Protein AF-0000000070713736 (afdb_homodimer)

Secondary structure (DSSP, 8-state):
--HHHHHHHHHHIIIIIHHHHHHHHHHTTT-HHHHHHHHHHHHHHHHHHHHSTTHHHHHHHHHHHHHHHHHHH-/--HHHHHHHHHHIIIIIHHHHHHHHHHTTT-HHHHHHHHHHHHHHHHHHHHSTTHHHHHHHHHHHHHHHHHHH-

Foldseek 3Di:
DDPVQLVLLVCCCVVPVVVVLVVQCVVCVVPVVSVVVSVVVNVVSVVVCVVPRNVNVVVVVVVVVVVVVVVVVD/DDPVQLVLLVCCCVVPVVVVLVVQCVVCVVPVVSVVVSVVVNVVSVVVCVVPRNVNVVVVVVVVVVVVVVVVVD

Sequence (148 aa):
MNEEGGYLGAMTYQCLYNPVMEKIKQKHRDDPRASLALNKLHTALTTCEQASPSFLYDFTKVLLDDSELNLNLHMNEEGGYLGAMTYQCLYNPVMEKIKQKHRDDPRASLALNKLHTALTTCEQASPSFLYDFTKVLLDDSELNLNLH

pLDDT: mean 84.08, std 15.4, range [38.25, 95.75]

Nearest PDB structures (foldseek):
  8t0p-assembly1_B  TM=5.716E-01  e=4.049E+00  Saccharomyces cerevisiae S288C
  8t0p-assembly1_B  TM=5.706E-01  e=4.049E+00  Saccharomyces cerevisiae S288C

Solvent-accessible surface area (backbone atoms only — not comparable to full-atom values): 7607 Å² total; per-residue (Å²): 135,58,74,67,31,36,49,48,15,51,48,43,38,57,70,50,48,47,60,37,51,54,53,48,46,62,76,35,65,90,35,69,46,41,52,52,28,50,51,46,40,52,52,32,56,53,48,24,25,72,56,21,56,23,43,46,34,53,51,49,51,47,45,53,57,52,44,51,51,52,54,68,69,101,135,59,73,66,31,37,48,48,15,51,48,42,39,59,71,51,47,47,60,38,52,53,52,47,45,63,77,35,64,91,36,70,47,41,52,52,26,50,51,47,42,52,52,32,57,53,49,25,27,73,56,22,56,23,44,49,35,54,48,49,51,48,45,51,56,50,46,52,51,52,53,66,70,100

Structure (mmCIF, N/CA/C/O backbone):
data_AF-0000000070713736-model_v1
#
loop_
_entity.id
_entity.type
_entity.pdbx_description
1 polymer 'Protein CBG03052'
#
loop_
_atom_site.group_PDB
_atom_site.id
_atom_site.type_symbol
_atom_site.label_atom_id
_atom_site.label_alt_id
_atom_site.label_comp_id
_atom_site.label_asym_id
_atom_site.label_entity_id
_atom_site.label_seq_id
_atom_site.pdbx_PDB_ins_code
_atom_site.Cartn_x
_atom_site.Cartn_y
_atom_site.Cartn_z
_atom_site.occupancy
_atom_site.B_iso_or_equiv
_atom_site.auth_seq_id
_atom_site.auth_comp_id
_atom_site.auth_asym_id
_atom_site.auth_atom_id
_atom_site.pdbx_PDB_model_num
ATOM 1 N N . MET A 1 1 ? 1.884 -19.656 -14.188 1 38.38 1 MET A N 1
ATOM 2 C CA . MET A 1 1 ? 1.787 -18.359 -13.516 1 38.38 1 MET A CA 1
ATOM 3 C C . MET A 1 1 ? 0.569 -17.578 -14.008 1 38.38 1 MET A C 1
ATOM 5 O O . MET A 1 1 ? 0.518 -17.172 -15.172 1 38.38 1 MET A O 1
ATOM 9 N N . ASN A 1 2 ? -0.662 -18.047 -13.711 1 47.81 2 ASN A N 1
ATOM 10 C CA . ASN A 1 2 ? -1.975 -18.062 -14.344 1 47.81 2 ASN A CA 1
ATOM 11 C C . ASN A 1 2 ? -2.494 -16.641 -14.602 1 47.81 2 ASN A C 1
ATOM 13 O O . ASN A 1 2 ? -2.271 -15.742 -13.797 1 47.81 2 ASN A O 1
ATOM 17 N N . GLU A 1 3 ? -2.545 -16.312 -15.945 1 51.66 3 GLU A N 1
ATOM 18 C CA . GLU A 1 3 ? -3.164 -15.141 -16.578 1 51.66 3 GLU A CA 1
ATOM 19 C C . GLU A 1 3 ? -4.266 -14.555 -15.688 1 51.66 3 GLU A C 1
ATOM 21 O O . GLU A 1 3 ? -4.461 -13.344 -15.664 1 51.66 3 GLU A O 1
ATOM 26 N N . GLU A 1 4 ? -4.891 -15.484 -14.961 1 56.41 4 GLU A N 1
ATOM 27 C CA . GLU A 1 4 ? -6.023 -15.117 -14.117 1 56.41 4 GLU A CA 1
ATOM 28 C C . GLU A 1 4 ? -5.574 -14.312 -12.898 1 56.41 4 GLU A C 1
ATOM 30 O O . GLU A 1 4 ? -6.258 -13.375 -12.484 1 56.41 4 GLU A O 1
ATOM 35 N N . GLY A 1 5 ? -4.32 -14.57 -12.469 1 61.75 5 GLY A N 1
ATOM 36 C CA . GLY A 1 5 ? -3.775 -13.867 -11.32 1 61.75 5 GLY A CA 1
ATOM 37 C C . GLY A 1 5 ? -3.494 -12.398 -11.602 1 61.75 5 GLY A C 1
ATOM 38 O O . GLY A 1 5 ? -3.814 -11.531 -10.789 1 61.75 5 GLY A O 1
ATOM 39 N N . GLY A 1 6 ? -2.969 -12.133 -12.805 1 70.06 6 GLY A N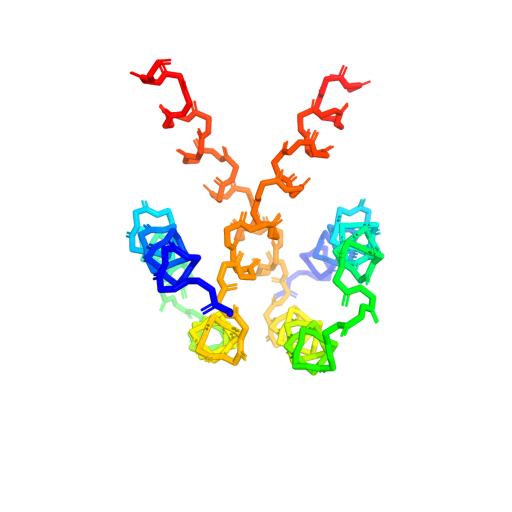 1
ATOM 40 C CA . GLY A 1 6 ? -2.691 -10.766 -13.211 1 70.06 6 GLY A CA 1
ATOM 41 C C . GLY A 1 6 ? -3.941 -9.914 -13.336 1 70.06 6 GLY A C 1
ATOM 42 O O . GLY A 1 6 ? -3.926 -8.727 -13.008 1 70.06 6 GLY A O 1
ATOM 43 N N . TYR A 1 7 ? -5.035 -10.586 -13.688 1 80.94 7 TYR A N 1
ATOM 44 C CA . TYR A 1 7 ? -6.297 -9.875 -13.859 1 80.94 7 TYR A CA 1
ATOM 45 C C . TYR A 1 7 ? -6.836 -9.391 -12.516 1 80.94 7 TYR A C 1
ATOM 47 O O . TYR A 1 7 ? -7.281 -8.25 -12.398 1 80.94 7 TYR A O 1
ATOM 55 N N . LEU A 1 8 ? -6.715 -10.164 -11.523 1 82.38 8 LEU A N 1
ATOM 56 C CA . LEU A 1 8 ? -7.215 -9.805 -10.203 1 82.38 8 LEU A CA 1
ATOM 57 C C . LEU A 1 8 ? -6.426 -8.641 -9.617 1 82.38 8 LEU A C 1
ATOM 59 O O . LEU A 1 8 ? -7.008 -7.73 -9.016 1 82.38 8 LEU A O 1
ATOM 63 N N . GLY A 1 9 ? -5.152 -8.656 -9.898 1 83.62 9 GLY A N 1
ATOM 64 C CA . GLY A 1 9 ? -4.316 -7.562 -9.438 1 83.62 9 GLY A CA 1
ATOM 65 C C . GLY A 1 9 ? -4.633 -6.242 -10.117 1 83.62 9 GLY A C 1
ATOM 66 O O . GLY A 1 9 ? -4.695 -5.199 -9.461 1 83.62 9 GLY A O 1
ATOM 67 N N . ALA A 1 10 ? -4.82 -6.379 -11.398 1 83.12 10 ALA A N 1
ATOM 68 C CA . ALA A 1 10 ? -5.141 -5.18 -12.164 1 83.12 10 ALA A CA 1
ATOM 69 C C . ALA A 1 10 ? -6.484 -4.594 -11.734 1 83.12 10 ALA A C 1
ATOM 71 O O . ALA A 1 10 ? -6.609 -3.381 -11.547 1 83.12 10 ALA A O 1
ATOM 72 N N . MET A 1 11 ? -7.391 -5.422 -11.531 1 86.56 11 MET A N 1
ATOM 73 C CA . MET A 1 11 ? -8.711 -4.984 -11.102 1 86.56 11 MET A CA 1
ATOM 74 C C . MET A 1 11 ? -8.656 -4.387 -9.695 1 86.56 11 MET A C 1
ATOM 76 O O . MET A 1 11 ? -9.32 -3.389 -9.414 1 86.56 11 MET A O 1
ATOM 80 N N . THR A 1 12 ? -7.91 -5.012 -8.852 1 87.5 12 THR A N 1
ATOM 81 C CA . THR A 1 12 ? -7.734 -4.508 -7.492 1 87.5 12 THR A CA 1
ATOM 82 C C . THR A 1 12 ? -7.16 -3.096 -7.508 1 87.5 12 THR A C 1
ATOM 84 O O . THR A 1 12 ? -7.629 -2.221 -6.777 1 87.5 12 THR A O 1
ATOM 87 N N . TYR A 1 13 ? -6.199 -2.908 -8.414 1 87.56 13 TYR A N 1
ATOM 88 C CA . TYR A 1 13 ? -5.605 -1.579 -8.516 1 87.56 13 TYR A CA 1
ATOM 89 C C . TYR A 1 13 ? -6.633 -0.558 -8.992 1 87.56 13 TYR A C 1
ATOM 91 O O . TYR A 1 13 ? -6.832 0.478 -8.359 1 87.56 13 TYR A O 1
ATOM 99 N N . GLN A 1 14 ? -7.238 -0.945 -10 1 87.06 14 GLN A N 1
ATOM 100 C CA . GLN A 1 14 ? -8.156 -0.01 -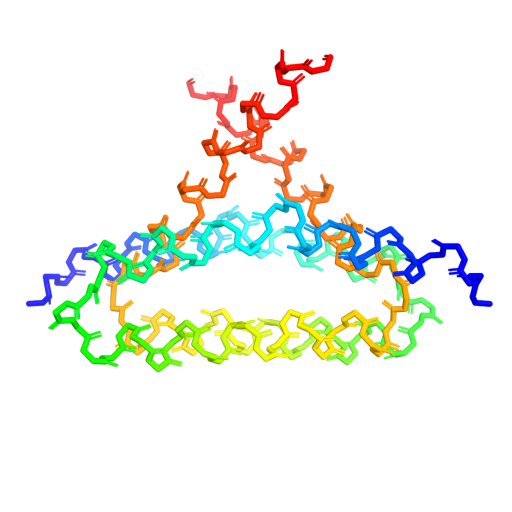10.648 1 87.06 14 GLN A CA 1
ATOM 101 C C . GLN A 1 14 ? -9.352 0.3 -9.75 1 87.06 14 GLN A C 1
ATOM 103 O O . GLN A 1 14 ? -9.766 1.455 -9.648 1 87.06 14 GLN A O 1
ATOM 108 N N . CYS A 1 15 ? -9.828 -0.645 -9.109 1 87.75 15 CYS A N 1
ATOM 109 C CA . CYS A 1 15 ? -11.086 -0.481 -8.391 1 87.75 15 CYS A CA 1
ATOM 110 C C . CYS A 1 15 ? -10.852 0.033 -6.98 1 87.75 15 CYS A C 1
ATOM 112 O O . CYS A 1 15 ? -11.688 0.745 -6.422 1 87.75 15 CYS A O 1
ATOM 114 N N . LEU A 1 16 ? -9.766 -0.211 -6.418 1 89.94 16 LEU A N 1
ATOM 115 C CA . LEU A 1 16 ? -9.562 0.138 -5.016 1 89.94 16 LEU A CA 1
ATOM 116 C C . LEU A 1 16 ? -8.484 1.207 -4.875 1 89.94 16 LEU A C 1
ATOM 118 O O . LEU A 1 16 ? -8.734 2.285 -4.336 1 89.94 16 LEU A O 1
ATOM 122 N N . TYR A 1 17 ? -7.348 1.029 -5.512 1 92.75 17 TYR A N 1
ATOM 123 C CA . TYR A 1 17 ? -6.203 1.9 -5.25 1 92.75 17 TYR A CA 1
ATOM 124 C C . TYR A 1 17 ? -6.332 3.209 -6.02 1 92.75 17 TYR A C 1
ATOM 126 O O . TYR A 1 17 ? -5.961 4.273 -5.516 1 92.75 17 TYR A O 1
ATOM 134 N N . ASN A 1 18 ? -6.871 3.141 -7.227 1 92.94 18 ASN A N 1
ATOM 135 C CA . ASN A 1 18 ? -6.961 4.348 -8.039 1 92.94 18 ASN A CA 1
ATOM 136 C C . ASN A 1 18 ? -7.812 5.418 -7.367 1 92.94 18 ASN A C 1
ATOM 138 O O . ASN A 1 18 ? -7.359 6.547 -7.172 1 92.94 18 ASN A O 1
ATOM 142 N N . PRO A 1 19 ? -9 5.148 -6.969 1 91.88 19 PRO A N 1
ATOM 143 C CA . PRO A 1 19 ? -9.797 6.16 -6.273 1 91.88 19 PRO A CA 1
ATOM 144 C C . PRO A 1 19 ? -9.156 6.625 -4.969 1 91.88 19 PRO A C 1
ATOM 146 O O . PRO A 1 19 ? -9.281 7.793 -4.594 1 91.88 19 PRO A O 1
ATOM 149 N N . VAL A 1 20 ? -8.5 5.742 -4.273 1 94 20 VAL A N 1
ATOM 150 C CA . VAL A 1 20 ? -7.844 6.078 -3.016 1 94 20 VAL A CA 1
ATOM 151 C C . VAL A 1 20 ? -6.715 7.074 -3.275 1 94 20 VAL A C 1
ATOM 153 O O . VAL A 1 20 ? -6.57 8.062 -2.553 1 94 20 VAL A O 1
ATOM 156 N N . MET A 1 21 ? -5.961 6.82 -4.273 1 94.5 21 MET A N 1
ATOM 157 C CA . MET A 1 21 ? -4.852 7.699 -4.629 1 94.5 21 MET A CA 1
ATOM 158 C C . MET A 1 21 ? -5.355 9.102 -4.969 1 94.5 21 MET A C 1
ATOM 160 O O . MET A 1 21 ? -4.727 10.094 -4.602 1 94.5 21 MET A O 1
ATOM 164 N N . GLU A 1 22 ? -6.457 9.117 -5.68 1 94 22 GLU A N 1
ATOM 165 C CA . GLU A 1 22 ? -7.039 10.406 -6.035 1 94 22 GLU A CA 1
ATOM 166 C C . GLU A 1 22 ? -7.48 11.18 -4.793 1 94 22 GLU A C 1
ATOM 168 O O . GLU A 1 22 ? -7.27 12.391 -4.699 1 94 22 GLU A O 1
ATOM 173 N N . LYS A 1 23 ? -8.102 10.508 -3.873 1 94.31 23 LYS A N 1
ATOM 174 C CA . LYS A 1 23 ? -8.547 11.133 -2.631 1 94.31 23 LYS A CA 1
ATOM 175 C C . LYS A 1 23 ? -7.363 11.672 -1.831 1 94.31 23 LYS A C 1
ATOM 177 O O . LYS A 1 23 ? -7.434 12.766 -1.267 1 94.31 23 LYS A O 1
ATOM 182 N N . ILE A 1 24 ? -6.293 10.922 -1.797 1 94.44 24 ILE A N 1
ATOM 183 C CA . ILE A 1 24 ? -5.105 11.328 -1.056 1 94.44 24 ILE A CA 1
ATOM 184 C C . ILE A 1 24 ? -4.48 12.555 -1.715 1 94.44 24 ILE A C 1
ATOM 186 O O . ILE A 1 24 ? -4.004 13.461 -1.027 1 94.44 24 ILE A O 1
ATOM 190 N N . LYS A 1 25 ? -4.453 12.539 -2.99 1 94.44 25 LYS A N 1
ATOM 191 C CA . LYS A 1 25 ? -3.934 13.672 -3.74 1 94.44 25 LYS A CA 1
ATOM 192 C C . LYS A 1 25 ? -4.68 14.961 -3.379 1 94.44 25 LYS A C 1
ATOM 194 O O . LYS A 1 25 ? -4.062 16 -3.184 1 94.44 25 LYS A O 1
ATOM 199 N N . GLN A 1 26 ? -5.984 14.812 -3.27 1 94.75 26 GLN A N 1
ATOM 200 C CA . GLN A 1 26 ? -6.816 15.961 -2.938 1 94.75 26 GLN A CA 1
ATOM 201 C C . GLN A 1 26 ? -6.559 16.438 -1.506 1 94.75 26 GLN A C 1
ATOM 203 O O . GLN A 1 26 ? -6.492 17.641 -1.242 1 94.75 26 GLN A O 1
ATOM 208 N N . LYS A 1 27 ? 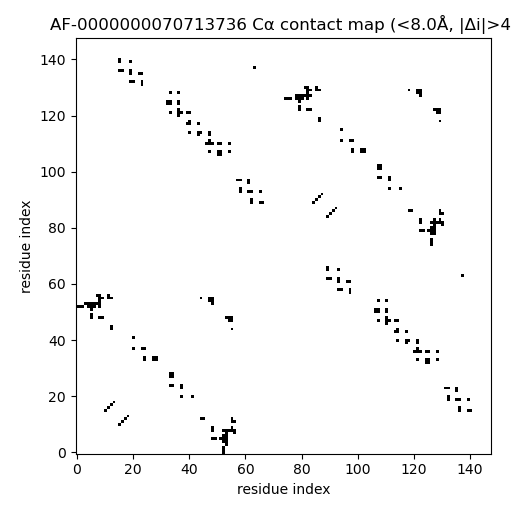-6.449 15.484 -0.628 1 92.12 27 LYS A N 1
ATOM 209 C CA . LYS A 1 27 ? -6.215 15.789 0.781 1 92.12 27 LYS A CA 1
ATOM 210 C C . LYS A 1 27 ? -4.883 16.516 0.974 1 92.12 27 LYS A C 1
ATOM 212 O O . LYS A 1 27 ? -4.754 17.359 1.857 1 92.12 27 LYS A O 1
ATOM 217 N N . HIS A 1 28 ? -3.93 16.141 0.129 1 92.31 28 HIS A N 1
ATOM 218 C CA . HIS A 1 28 ? -2.586 16.703 0.269 1 92.31 28 HIS A CA 1
ATOM 219 C C . HIS A 1 28 ? -2.229 17.594 -0.916 1 92.31 28 HIS A C 1
ATOM 221 O O . HIS A 1 28 ? -1.081 17.609 -1.364 1 92.31 28 HIS A O 1
ATOM 227 N N . ARG A 1 29 ? -3.199 18.188 -1.509 1 90.31 29 ARG A N 1
ATOM 228 C CA . ARG A 1 29 ? -3.025 18.938 -2.748 1 90.31 29 ARG A CA 1
ATOM 229 C C . ARG A 1 29 ? -2.012 20.078 -2.566 1 90.31 29 ARG A C 1
ATOM 231 O O . ARG A 1 29 ? -1.316 20.453 -3.512 1 90.31 29 ARG A O 1
ATOM 238 N N . ASP A 1 30 ? -1.798 20.641 -1.326 1 92 30 ASP A N 1
ATOM 239 C CA . ASP A 1 30 ? -0.917 21.766 -1.063 1 92 30 ASP A CA 1
ATOM 240 C C . ASP A 1 30 ? 0.455 21.297 -0.585 1 92 30 ASP A C 1
ATOM 242 O O . ASP A 1 30 ? 1.311 22.125 -0.238 1 92 30 ASP A O 1
ATOM 246 N N . ASP A 1 31 ? 0.749 20 -0.561 1 91.31 31 ASP A N 1
ATOM 247 C CA . ASP A 1 31 ? 2.021 19.422 -0.133 1 91.31 31 ASP A CA 1
ATOM 248 C C . ASP A 1 31 ? 2.736 18.734 -1.298 1 91.31 31 ASP A C 1
ATOM 250 O O . ASP A 1 31 ? 2.418 17.609 -1.648 1 91.31 31 ASP A O 1
ATOM 254 N N . PRO A 1 32 ? 3.689 19.5 -1.881 1 92.25 32 PRO A N 1
ATOM 255 C CA . PRO A 1 32 ? 4.398 18.906 -3.02 1 92.25 32 PRO A CA 1
ATOM 256 C C . PRO A 1 32 ? 5.102 17.594 -2.67 1 92.25 32 PRO A C 1
ATOM 258 O O . PRO A 1 32 ? 5.277 16.734 -3.533 1 92.25 32 PRO A O 1
ATOM 261 N N . ARG A 1 33 ? 5.504 17.5 -1.487 1 92.75 33 ARG A N 1
ATOM 262 C CA . ARG A 1 33 ? 6.152 16.266 -1.049 1 92.75 33 ARG A CA 1
ATOM 263 C C . ARG A 1 33 ? 5.176 15.094 -1.08 1 92.75 33 ARG A C 1
ATOM 265 O O . ARG A 1 33 ? 5.551 13.969 -1.436 1 92.75 33 ARG A O 1
ATOM 272 N N . ALA A 1 34 ? 3.943 15.359 -0.742 1 91.94 34 ALA A N 1
ATOM 273 C CA . ALA A 1 34 ? 2.916 14.32 -0.79 1 91.94 34 ALA A CA 1
ATOM 274 C C . ALA A 1 34 ? 2.66 13.867 -2.225 1 91.94 34 ALA A C 1
ATOM 276 O O . ALA A 1 34 ? 2.424 12.688 -2.475 1 91.94 34 ALA A O 1
ATOM 277 N N . SER A 1 35 ? 2.699 14.773 -3.143 1 94.38 35 SER A N 1
ATOM 278 C CA . SER A 1 35 ? 2.506 14.43 -4.551 1 94.38 35 SER A CA 1
ATOM 279 C C . SER A 1 35 ? 3.598 13.484 -5.043 1 94.38 35 SER A C 1
ATOM 281 O O . SER A 1 35 ? 3.318 12.531 -5.77 1 94.38 35 SER A O 1
ATOM 283 N N . LEU A 1 36 ? 4.797 13.773 -4.66 1 94.44 36 LEU A N 1
ATOM 284 C CA . LEU A 1 36 ? 5.914 12.914 -5.035 1 94.44 36 LEU A CA 1
ATOM 285 C C . LEU A 1 36 ? 5.77 11.531 -4.41 1 94.44 36 LEU A C 1
ATOM 287 O O . LEU A 1 36 ? 6.008 10.523 -5.07 1 94.44 36 LEU A O 1
ATOM 291 N N . ALA A 1 37 ? 5.363 11.555 -3.152 1 93.69 37 ALA A N 1
ATOM 292 C CA . ALA A 1 37 ? 5.148 10.297 -2.443 1 93.69 37 ALA A CA 1
ATOM 293 C C . ALA A 1 37 ? 4.07 9.461 -3.125 1 93.69 37 ALA A C 1
ATOM 295 O O . ALA A 1 37 ? 4.23 8.25 -3.297 1 93.69 37 ALA A O 1
ATOM 296 N N . LEU A 1 38 ? 3.014 10.094 -3.504 1 95.12 38 LEU A N 1
ATOM 297 C CA . LEU A 1 38 ? 1.905 9.43 -4.18 1 95.12 38 LEU A CA 1
ATOM 298 C C . LEU A 1 38 ? 2.363 8.805 -5.492 1 95.12 38 LEU A C 1
ATOM 300 O O . LEU A 1 38 ? 1.988 7.672 -5.809 1 95.12 38 LEU A O 1
ATOM 304 N N . ASN A 1 39 ? 3.154 9.523 -6.242 1 94.5 39 ASN A N 1
ATOM 305 C CA . ASN A 1 39 ? 3.664 9.016 -7.508 1 94.5 39 ASN A CA 1
ATOM 306 C C . ASN A 1 39 ? 4.566 7.805 -7.305 1 94.5 39 A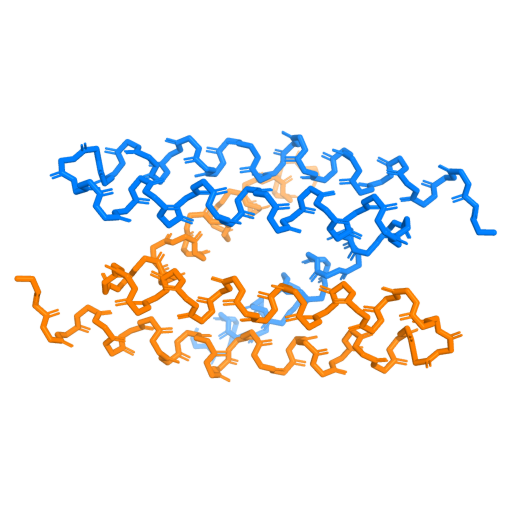SN A C 1
ATOM 308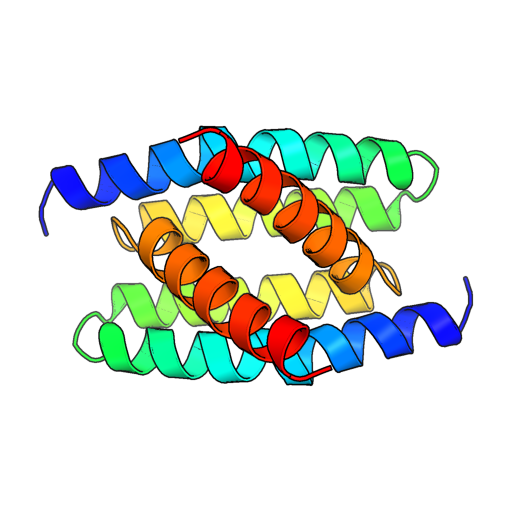 O O . ASN A 1 39 ? 4.52 6.852 -8.086 1 94.5 39 ASN A O 1
ATOM 312 N N . LYS A 1 40 ? 5.402 7.84 -6.301 1 94.31 40 LYS A N 1
ATOM 313 C CA . LYS A 1 40 ? 6.273 6.715 -5.977 1 94.31 40 LYS A CA 1
ATOM 314 C C . LYS A 1 40 ? 5.461 5.473 -5.617 1 94.31 40 LYS A C 1
ATOM 316 O O . LYS A 1 40 ? 5.785 4.367 -6.051 1 94.31 40 LYS A O 1
ATOM 321 N N . LEU A 1 41 ? 4.406 5.707 -4.789 1 95.69 41 LEU A N 1
ATOM 322 C CA . LEU A 1 41 ? 3.555 4.594 -4.383 1 95.69 41 LEU A CA 1
ATOM 323 C C . LEU A 1 41 ? 2.805 4.012 -5.578 1 95.69 41 LEU A C 1
ATOM 325 O O . LEU A 1 41 ? 2.691 2.793 -5.711 1 95.69 41 LEU A O 1
ATOM 329 N N . HIS A 1 42 ? 2.305 4.867 -6.395 1 95.19 42 HIS A N 1
ATOM 330 C CA . HIS A 1 42 ? 1.642 4.43 -7.617 1 95.19 42 HIS A CA 1
ATOM 331 C C . HIS A 1 42 ? 2.553 3.533 -8.445 1 95.19 42 HIS A C 1
ATOM 333 O O . HIS A 1 42 ? 2.15 2.443 -8.859 1 95.19 42 HIS A O 1
ATOM 339 N N . THR A 1 43 ? 3.791 3.967 -8.664 1 95.12 43 THR A N 1
ATOM 340 C CA . THR A 1 43 ? 4.766 3.225 -9.453 1 95.12 43 THR A CA 1
ATOM 341 C C . THR A 1 43 ? 5.082 1.883 -8.797 1 95.12 43 THR A C 1
ATOM 343 O O . THR A 1 43 ? 5.172 0.86 -9.484 1 95.12 43 THR A O 1
ATOM 346 N N . ALA A 1 44 ? 5.246 1.895 -7.535 1 95.06 44 ALA A N 1
ATOM 347 C CA . ALA A 1 44 ? 5.578 0.668 -6.816 1 95.06 44 ALA A CA 1
ATOM 348 C C . ALA A 1 44 ? 4.449 -0.354 -6.922 1 95.06 44 ALA A C 1
ATOM 350 O O . ALA A 1 44 ? 4.695 -1.527 -7.215 1 95.06 44 ALA A O 1
ATOM 351 N N . LEU A 1 45 ? 3.189 0.068 -6.699 1 95 45 LEU A N 1
ATOM 352 C CA . LEU A 1 45 ? 2.029 -0.815 -6.754 1 95 45 LEU A CA 1
ATOM 353 C C . LEU A 1 45 ? 1.862 -1.406 -8.148 1 95 45 LEU A C 1
ATOM 355 O O . LEU A 1 45 ? 1.62 -2.607 -8.297 1 95 45 LEU A O 1
ATOM 359 N N . THR A 1 46 ? 2.076 -0.596 -9.18 1 92.81 46 THR A N 1
ATOM 360 C CA . THR A 1 46 ? 1.916 -1.055 -10.555 1 92.81 46 THR A CA 1
ATOM 361 C C . THR A 1 46 ? 3.047 -2.002 -10.945 1 92.81 46 THR A C 1
ATOM 363 O O . THR A 1 46 ? 2.811 -3.027 -11.586 1 92.81 46 THR A O 1
ATOM 366 N N . THR A 1 47 ? 4.262 -1.673 -10.477 1 92.5 47 THR A N 1
ATOM 367 C CA . THR A 1 47 ? 5.422 -2.492 -10.805 1 92.5 47 THR A CA 1
ATOM 368 C C . THR A 1 47 ? 5.332 -3.855 -10.125 1 92.5 47 THR A C 1
ATOM 370 O O . THR A 1 47 ? 5.703 -4.875 -10.711 1 92.5 47 THR A O 1
ATOM 373 N N . CYS A 1 48 ? 4.91 -3.912 -8.883 1 92.25 48 CYS A N 1
ATOM 374 C CA . CYS A 1 48 ? 4.777 -5.164 -8.156 1 92.25 48 CYS A CA 1
ATOM 375 C C . CYS A 1 48 ? 3.801 -6.105 -8.852 1 92.25 48 CYS A C 1
ATOM 377 O O . CYS A 1 48 ? 4.059 -7.305 -8.953 1 92.25 48 CYS A O 1
ATOM 379 N N . GLU A 1 49 ? 2.691 -5.547 -9.328 1 89.56 49 GLU A N 1
ATOM 380 C CA . GLU A 1 49 ? 1.702 -6.363 -10.023 1 89.56 49 GLU A CA 1
ATOM 381 C C . GLU A 1 49 ? 2.26 -6.906 -11.336 1 89.56 49 GLU A C 1
ATOM 383 O O . GLU A 1 49 ? 1.977 -8.047 -11.719 1 89.56 49 GLU A O 1
ATOM 388 N N . GLN A 1 50 ? 2.951 -6.113 -12.031 1 88.31 50 GLN A N 1
ATOM 389 C CA . GLN A 1 50 ? 3.561 -6.527 -13.289 1 88.31 50 GLN A CA 1
ATOM 390 C C . GLN A 1 50 ? 4.609 -7.613 -13.062 1 88.31 50 GLN A C 1
ATOM 392 O O . GLN A 1 50 ? 4.766 -8.516 -13.891 1 88.31 50 GLN A O 1
ATOM 397 N N . ALA A 1 51 ? 5.289 -7.516 -11.922 1 87.5 51 ALA A N 1
ATOM 398 C CA . ALA A 1 51 ? 6.371 -8.445 -11.602 1 87.5 51 ALA A CA 1
ATOM 399 C C . ALA A 1 51 ? 5.824 -9.797 -11.164 1 87.5 51 ALA A C 1
ATOM 401 O O . ALA A 1 51 ? 6.414 -10.844 -11.461 1 87.5 51 ALA A O 1
ATOM 402 N N . SER A 1 52 ? 4.777 -9.844 -10.398 1 88.69 52 SER A N 1
ATOM 403 C CA . SER A 1 52 ? 4.133 -11.047 -9.875 1 88.69 52 SER A CA 1
ATOM 404 C C . SER A 1 52 ? 2.613 -10.945 -9.969 1 88.69 52 SER A C 1
ATOM 406 O O . SER A 1 52 ? 1.984 -10.234 -9.18 1 88.69 52 SER A O 1
ATOM 408 N N . PRO A 1 53 ? 2.152 -11.633 -10.969 1 84.44 53 PRO A N 1
ATOM 409 C CA . PRO A 1 53 ? 0.7 -11.586 -11.148 1 84.44 53 PRO A CA 1
ATOM 410 C C . PRO A 1 53 ? -0.067 -12 -9.891 1 84.44 53 PRO A C 1
ATOM 412 O O . PRO A 1 53 ? 0.324 -12.953 -9.211 1 84.44 53 PRO A O 1
ATOM 415 N N . SER A 1 54 ? -1.001 -11.242 -9.438 1 85.25 54 SER A N 1
ATOM 416 C CA . SER A 1 54 ? -1.903 -11.469 -8.312 1 85.25 54 SER A CA 1
ATOM 417 C C . SER A 1 54 ? -1.31 -10.945 -7.012 1 85.25 54 SER A C 1
ATOM 419 O O . SER A 1 54 ? -1.963 -10.977 -5.969 1 85.25 54 SER A O 1
ATOM 421 N N . PHE A 1 55 ? -0.043 -10.477 -7.023 1 89.69 55 PHE A N 1
ATOM 422 C CA . PHE A 1 55 ? 0.618 -9.984 -5.82 1 89.69 55 PHE A CA 1
ATOM 423 C C . PHE A 1 55 ? -0.237 -8.93 -5.125 1 89.69 55 PHE A C 1
ATOM 425 O O . PHE A 1 55 ? -0.491 -9.023 -3.924 1 89.69 55 PHE A O 1
ATOM 432 N N . LEU A 1 56 ? -0.71 -7.953 -5.922 1 90.88 56 LEU A N 1
ATOM 433 C CA . LEU A 1 56 ? -1.457 -6.836 -5.352 1 90.88 56 LEU A CA 1
ATOM 434 C C . LEU A 1 56 ? -2.76 -7.316 -4.723 1 90.88 56 LEU A C 1
ATOM 436 O O . LEU A 1 56 ? -3.172 -6.812 -3.676 1 90.88 56 LEU A O 1
ATOM 440 N N . TYR A 1 57 ? -3.336 -8.242 -5.438 1 90.69 57 TYR A N 1
ATOM 441 C CA . TYR A 1 57 ? -4.566 -8.82 -4.91 1 90.69 57 TYR A CA 1
ATOM 442 C C . TYR A 1 57 ? -4.32 -9.516 -3.58 1 90.69 57 TYR A C 1
ATOM 444 O O . TYR A 1 57 ? -5.047 -9.297 -2.609 1 90.69 57 TYR A O 1
ATOM 452 N N . ASP A 1 58 ? -3.338 -10.359 -3.533 1 91 58 ASP A N 1
ATOM 453 C CA . ASP A 1 58 ? -3.008 -11.094 -2.318 1 91 58 ASP A CA 1
ATOM 454 C C . ASP A 1 58 ? -2.598 -10.148 -1.193 1 91 58 ASP A C 1
ATOM 456 O O . ASP A 1 58 ? -3.014 -10.32 -0.046 1 91 58 ASP A O 1
ATOM 460 N N . PHE A 1 59 ? -1.801 -9.148 -1.499 1 92.12 59 PHE A N 1
ATOM 461 C CA . PHE A 1 59 ? -1.354 -8.156 -0.527 1 92.12 59 PHE A CA 1
ATOM 462 C C . PHE A 1 59 ? -2.543 -7.43 0.092 1 92.12 59 PHE A C 1
ATOM 464 O O . PHE A 1 59 ? -2.633 -7.305 1.315 1 92.12 59 PHE A O 1
ATOM 471 N N . THR A 1 60 ? -3.424 -6.992 -0.75 1 92.31 60 THR A N 1
ATOM 472 C CA . THR A 1 60 ? -4.582 -6.238 -0.284 1 92.31 60 THR A CA 1
ATOM 473 C C . THR A 1 60 ? -5.488 -7.117 0.577 1 92.31 60 THR A C 1
ATOM 475 O O . THR A 1 60 ? -6.023 -6.66 1.588 1 92.31 60 THR A O 1
ATOM 478 N N . LYS A 1 61 ? -5.664 -8.297 0.115 1 90.38 61 LYS A N 1
ATOM 479 C CA . LYS A 1 61 ? -6.484 -9.242 0.871 1 90.38 61 LYS A CA 1
ATOM 480 C C . LYS A 1 61 ? -5.938 -9.438 2.281 1 90.38 61 LYS A C 1
ATOM 482 O O . LYS A 1 61 ? -6.688 -9.383 3.258 1 90.38 61 LYS A O 1
ATOM 487 N N . VAL A 1 62 ? -4.715 -9.633 2.43 1 90.88 62 VAL A N 1
ATOM 488 C CA . VAL A 1 62 ? -4.078 -9.844 3.725 1 90.88 62 VAL A CA 1
ATOM 489 C C . VAL A 1 62 ? -4.152 -8.562 4.555 1 90.88 62 VAL A C 1
ATOM 491 O O . VAL A 1 62 ? -4.418 -8.609 5.758 1 90.88 62 VAL A O 1
ATOM 494 N N . LEU A 1 63 ? -3.934 -7.438 3.891 1 91.38 63 LEU A N 1
ATOM 495 C CA . LEU A 1 63 ? -3.998 -6.145 4.562 1 91.38 63 LEU A CA 1
ATOM 496 C C . LEU A 1 63 ? -5.383 -5.914 5.16 1 91.38 63 LEU A C 1
ATOM 498 O O . LEU A 1 63 ? -5.5 -5.543 6.332 1 91.38 63 LEU A O 1
ATOM 502 N N . LEU A 1 64 ? -6.383 -6.16 4.457 1 88 64 LEU A N 1
ATOM 503 C CA . LEU A 1 64 ? -7.75 -5.93 4.91 1 88 64 LEU A CA 1
ATOM 504 C C . LEU A 1 64 ? -8.141 -6.934 5.988 1 88 64 LEU A C 1
ATOM 506 O O . LEU A 1 64 ? -8.82 -6.578 6.957 1 88 64 LEU A O 1
ATOM 510 N N . ASP A 1 65 ? -7.719 -8.133 5.828 1 85.44 65 ASP A N 1
ATOM 511 C CA . ASP A 1 65 ? -7.992 -9.164 6.828 1 85.44 65 ASP A CA 1
ATOM 512 C C . ASP A 1 65 ? -7.367 -8.797 8.172 1 85.44 65 ASP A C 1
ATOM 514 O O . ASP A 1 65 ? -7.992 -8.969 9.219 1 85.44 65 ASP A O 1
ATOM 518 N N . ASP A 1 66 ? -6.211 -8.242 8.125 1 82.75 66 ASP A N 1
ATOM 519 C CA . ASP A 1 66 ? -5.477 -7.922 9.344 1 82.75 66 ASP A CA 1
ATOM 520 C C . ASP A 1 66 ? -6.023 -6.652 10 1 82.75 66 ASP A C 1
ATOM 522 O O . ASP A 1 66 ? -6.012 -6.523 11.219 1 82.75 66 ASP A O 1
ATOM 526 N N . SER A 1 67 ? -6.43 -5.785 9.195 1 79.56 67 SER A N 1
ATOM 527 C CA . SER A 1 67 ? -6.992 -4.547 9.734 1 79.56 67 SER A CA 1
ATOM 528 C C . SER A 1 67 ? -8.328 -4.801 10.422 1 79.56 67 SER A C 1
ATOM 530 O O . SER A 1 67 ? -8.672 -4.125 11.391 1 79.56 67 SER A O 1
ATOM 532 N N . GLU A 1 68 ? -9.18 -5.527 9.805 1 69.19 68 GLU A N 1
ATOM 533 C CA . GLU A 1 68 ? -10.445 -5.891 10.422 1 69.19 68 GLU A CA 1
ATOM 534 C C . GLU A 1 68 ? -10.234 -6.512 11.797 1 69.19 68 GLU A C 1
ATOM 536 O O . GLU A 1 68 ? -11 -6.258 12.727 1 69.19 68 GLU A O 1
ATOM 541 N N . LEU A 1 69 ? -9.273 -7.211 11.797 1 56.28 69 LEU A N 1
ATOM 542 C CA . LEU A 1 69 ? -8.945 -7.832 13.078 1 56.28 69 LEU A CA 1
ATOM 543 C C . LEU A 1 69 ? -8.508 -6.785 14.094 1 56.28 69 LEU A C 1
ATOM 545 O O . LEU A 1 69 ? -8.852 -6.875 15.273 1 56.28 69 LEU A O 1
ATOM 549 N N . ASN A 1 70 ? -7.762 -5.891 13.523 1 55.84 70 ASN A N 1
ATOM 550 C CA . ASN A 1 70 ? -7.301 -4.852 14.438 1 55.84 70 ASN A CA 1
ATOM 551 C C . ASN A 1 70 ? -8.43 -3.893 14.812 1 55.84 70 ASN A C 1
ATOM 553 O O . ASN A 1 70 ? -8.461 -3.361 15.922 1 55.84 70 ASN A O 1
ATOM 557 N N . LEU A 1 71 ? -9.211 -3.508 13.953 1 53.75 71 LEU A N 1
ATOM 558 C CA . LEU A 1 71 ? -10.367 -2.67 14.266 1 53.75 71 LEU A CA 1
ATOM 559 C C . LEU A 1 71 ? -11.297 -3.371 15.25 1 53.75 71 LEU A C 1
ATOM 561 O O . LEU A 1 71 ? -11.953 -2.717 16.062 1 53.75 71 LEU A O 1
ATOM 565 N N . ASN A 1 72 ? -11.453 -4.562 14.859 1 45.72 72 ASN A N 1
ATOM 566 C CA . ASN A 1 72 ? -12.367 -5.281 15.742 1 45.72 72 ASN A CA 1
ATOM 567 C C . ASN A 1 72 ? -11.758 -5.477 17.125 1 45.72 72 ASN A C 1
ATOM 569 O O . ASN A 1 72 ? -12.453 -5.891 18.062 1 45.72 72 ASN A O 1
ATOM 573 N N . LEU A 1 73 ? -10.648 -5.395 17.234 1 40.12 73 LEU A N 1
ATOM 574 C CA . LEU A 1 73 ? -10.047 -5.594 18.547 1 40.12 73 LEU A CA 1
ATOM 575 C C . LEU A 1 73 ? -10.094 -4.305 19.375 1 40.12 73 LEU A C 1
ATOM 577 O O . LEU A 1 73 ? -9.883 -4.328 20.578 1 40.12 73 LEU A O 1
ATOM 581 N N . HIS A 1 74 ? -10.289 -3.146 18.797 1 39.5 74 HIS A N 1
ATOM 582 C CA . HIS A 1 74 ? -10.484 -1.967 19.625 1 39.5 74 HIS A CA 1
ATOM 583 C C . HIS A 1 74 ? -11.961 -1.574 19.688 1 39.5 74 HIS A C 1
ATOM 585 O O . HIS A 1 74 ? -12.664 -1.646 18.688 1 39.5 74 HIS A O 1
ATOM 591 N N . MET B 1 1 ? 4.801 21.203 10.031 1 38.25 1 MET B N 1
ATOM 592 C CA . MET B 1 1 ? 4.723 19.859 9.461 1 38.25 1 MET B CA 1
ATOM 593 C C . MET B 1 1 ? 4.879 18.797 10.547 1 38.25 1 MET B C 1
ATOM 595 O O . MET B 1 1 ? 5.953 18.656 11.133 1 38.25 1 MET B O 1
ATOM 599 N N . ASN B 1 2 ? 3.912 18.672 11.477 1 47.56 2 ASN B N 1
ATOM 600 C CA . ASN B 1 2 ? 3.844 18.328 12.891 1 47.56 2 ASN B CA 1
ATOM 601 C C . ASN B 1 2 ? 4.375 16.906 13.133 1 47.56 2 ASN B C 1
ATOM 603 O O . ASN B 1 2 ? 4.188 16.016 12.312 1 47.56 2 ASN B O 1
ATOM 607 N N . GLU B 1 3 ? 5.578 16.859 13.797 1 51.5 3 GLU B N 1
ATOM 608 C CA . GLU B 1 3 ? 6.285 15.719 14.383 1 51.5 3 GLU B CA 1
ATOM 609 C C . GLU B 1 3 ? 5.328 14.578 14.695 1 51.5 3 GLU B C 1
ATOM 611 O O . GLU B 1 3 ? 5.695 13.406 14.57 1 51.5 3 GLU B O 1
ATOM 616 N N . GLU B 1 4 ? 4.102 15 15.008 1 56.34 4 GLU B N 1
ATOM 617 C CA . GLU B 1 4 ? 3.064 14.055 15.414 1 56.34 4 GLU B CA 1
ATOM 618 C C . GLU B 1 4 ? 2.564 13.234 14.227 1 56.34 4 GLU B C 1
ATOM 620 O O . GLU B 1 4 ? 2.277 12.047 14.359 1 56.34 4 GLU B O 1
ATOM 625 N N . GLY B 1 5 ? 2.658 13.867 13.008 1 62.09 5 GLY B N 1
ATOM 626 C CA . GLY B 1 5 ? 2.213 13.195 11.797 1 62.09 5 GLY B CA 1
ATOM 627 C C . GLY B 1 5 ? 3.111 12.047 11.383 1 62.09 5 GLY B C 1
ATOM 628 O O . GLY B 1 5 ? 2.627 10.969 11.031 1 62.09 5 GLY B O 1
ATOM 629 N N . GLY B 1 6 ? 4.414 12.266 11.531 1 70.69 6 GLY B N 1
ATOM 630 C CA . GLY B 1 6 ? 5.375 11.219 11.203 1 70.69 6 GLY B CA 1
ATOM 631 C C . GLY B 1 6 ? 5.27 10.008 12.109 1 70.69 6 GLY B C 1
ATOM 632 O O . GLY B 1 6 ? 5.461 8.875 11.664 1 70.69 6 GLY B O 1
ATOM 633 N N . TYR B 1 7 ? 4.84 10.281 13.344 1 81.38 7 TYR B N 1
ATOM 634 C CA . TYR B 1 7 ? 4.707 9.195 14.312 1 81.38 7 TYR B CA 1
ATOM 635 C C . TYR B 1 7 ? 3.566 8.258 13.93 1 81.38 7 TYR B C 1
ATOM 637 O O . TYR B 1 7 ? 3.717 7.035 13.977 1 81.38 7 TYR B O 1
ATOM 645 N N . LEU B 1 8 ? 2.51 8.766 13.469 1 83.06 8 LEU B N 1
ATOM 646 C CA . LEU B 1 8 ? 1.354 7.957 13.102 1 83.06 8 LEU B CA 1
ATOM 647 C C . LEU B 1 8 ? 1.666 7.086 11.891 1 83.06 8 LEU B C 1
ATOM 649 O O . LEU B 1 8 ? 1.278 5.918 11.844 1 83.06 8 LEU B O 1
ATOM 653 N N . GLY B 1 9 ? 2.42 7.672 11 1 84 9 GLY B N 1
ATOM 654 C CA . GLY B 1 9 ? 2.824 6.906 9.836 1 84 9 GLY B CA 1
ATOM 655 C C . GLY B 1 9 ? 3.754 5.754 10.164 1 84 9 GLY B C 1
ATOM 656 O O . GLY B 1 9 ? 3.594 4.648 9.641 1 84 9 GLY B O 1
ATOM 657 N N . ALA B 1 10 ? 4.652 6.094 11.031 1 83.88 10 ALA B N 1
ATOM 658 C CA . ALA B 1 10 ? 5.605 5.062 11.438 1 83.88 10 ALA B CA 1
ATOM 659 C C . ALA B 1 10 ? 4.902 3.932 12.188 1 83.88 10 ALA B C 1
ATOM 661 O O . ALA B 1 10 ? 5.168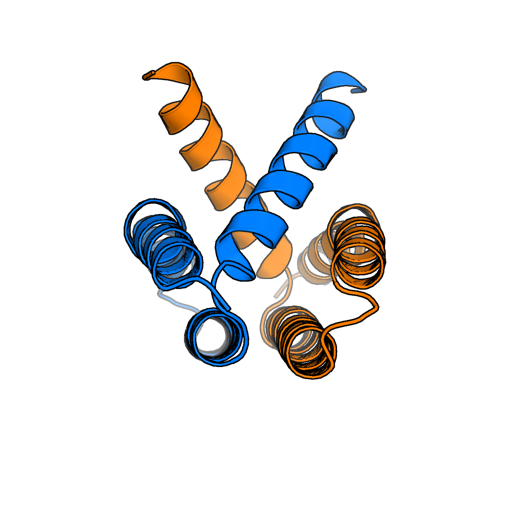 2.754 11.93 1 83.88 10 ALA B O 1
ATOM 662 N N . MET B 1 11 ? 4.043 4.27 13 1 87.19 11 MET B N 1
ATOM 663 C CA . MET B 1 11 ? 3.287 3.279 13.758 1 87.19 11 MET B CA 1
ATOM 664 C C . MET B 1 11 ? 2.396 2.453 12.836 1 87.19 11 MET B C 1
ATOM 666 O O . MET B 1 11 ? 2.264 1.241 13.016 1 87.19 11 MET B O 1
ATOM 670 N N . THR B 1 12 ? 1.791 3.102 11.914 1 87.81 12 THR B N 1
ATOM 671 C CA . THR B 1 12 ? 0.947 2.416 10.938 1 87.81 12 THR B CA 1
ATOM 672 C C . THR B 1 12 ? 1.748 1.368 10.172 1 87.81 12 THR B C 1
ATOM 674 O O . THR B 1 12 ? 1.284 0.242 9.977 1 87.81 12 THR B O 1
ATOM 677 N N . TYR B 1 13 ? 2.965 1.773 9.828 1 87.88 13 TYR B N 1
ATOM 678 C CA . TYR B 1 13 ? 3.812 0.829 9.109 1 87.88 13 TYR B CA 1
ATOM 679 C C . TYR B 1 13 ? 4.152 -0.375 9.977 1 87.88 13 TYR B C 1
ATOM 681 O O . TYR B 1 13 ? 3.945 -1.521 9.57 1 87.88 13 TYR B O 1
ATOM 689 N N . GLN B 1 14 ? 4.562 -0.026 11.102 1 87.5 14 GLN B N 1
ATOM 690 C CA . GLN B 1 14 ? 5.055 -1.075 11.984 1 87.5 14 GLN B CA 1
ATOM 691 C C . GLN B 1 14 ? 3.922 -2.006 12.414 1 87.5 14 GLN B C 1
ATOM 693 O O . GLN B 1 14 ? 4.094 -3.227 12.445 1 87.5 14 GLN B O 1
ATOM 698 N N . CYS B 1 15 ? 2.83 -1.486 12.672 1 88.12 15 CYS B N 1
ATOM 699 C CA . CYS B 1 15 ? 1.764 -2.27 13.281 1 88.12 15 CYS B CA 1
ATOM 700 C C . CYS B 1 15 ? 0.906 -2.947 12.219 1 88.12 15 CYS B C 1
ATOM 702 O O . CYS B 1 15 ? 0.363 -4.027 12.453 1 88.12 15 CYS B O 1
ATOM 704 N N . LEU B 1 16 ? 0.826 -2.434 11.094 1 90.12 16 LEU B N 1
ATOM 705 C CA . LEU B 1 16 ? -0.098 -2.973 10.102 1 90.12 16 LEU B CA 1
ATOM 706 C C . LEU B 1 16 ? 0.66 -3.549 8.906 1 90.12 16 LEU B C 1
ATOM 708 O O . LEU B 1 16 ? 0.515 -4.73 8.586 1 90.12 16 LEU B O 1
ATOM 712 N N . TYR B 1 17 ? 1.589 -2.816 8.367 1 92.94 17 TYR B N 1
ATOM 713 C CA . TYR B 1 17 ? 2.205 -3.221 7.105 1 92.94 17 TYR B CA 1
ATOM 714 C C . TYR B 1 17 ? 3.277 -4.281 7.34 1 92.94 17 TYR B C 1
ATOM 716 O O . TYR B 1 17 ? 3.432 -5.203 6.535 1 92.94 17 TYR B O 1
ATOM 724 N N . ASN B 1 18 ? 4.012 -4.164 8.438 1 93.19 18 ASN B N 1
ATOM 725 C CA . ASN B 1 18 ? 5.098 -5.105 8.688 1 93.19 18 ASN B CA 1
ATOM 726 C C . ASN B 1 18 ? 4.59 -6.539 8.789 1 93.19 18 ASN B C 1
ATOM 728 O O . ASN B 1 18 ? 5.059 -7.422 8.07 1 93.19 18 ASN B O 1
ATOM 732 N N . PRO B 1 19 ? 3.629 -6.832 9.609 1 92.19 19 PRO B N 1
ATOM 733 C CA . PRO B 1 19 ? 3.107 -8.203 9.664 1 92.19 19 PRO B CA 1
ATOM 734 C C . PRO B 1 19 ? 2.498 -8.656 8.344 1 92.19 19 PRO B C 1
ATOM 736 O O . PRO B 1 19 ? 2.582 -9.836 7.992 1 92.19 19 PRO B O 1
ATOM 739 N N . VAL B 1 20 ? 1.884 -7.777 7.637 1 94.12 20 VAL B N 1
ATOM 740 C CA . VAL B 1 20 ? 1.277 -8.102 6.348 1 94.12 20 VAL B CA 1
ATOM 741 C C . VAL B 1 20 ? 2.361 -8.508 5.352 1 94.12 20 VAL B C 1
ATOM 743 O O . VAL B 1 20 ? 2.215 -9.5 4.637 1 94.12 20 VAL B O 1
ATOM 746 N N . MET B 1 21 ? 3.404 -7.766 5.309 1 94.69 21 MET B N 1
ATOM 747 C CA . MET B 1 21 ? 4.516 -8.055 4.406 1 94.69 21 MET B CA 1
ATOM 748 C C . MET B 1 21 ? 5.109 -9.43 4.699 1 94.69 21 MET B C 1
ATOM 750 O O . MET B 1 21 ? 5.465 -10.164 3.779 1 94.69 21 MET B O 1
ATOM 754 N N . GLU B 1 22 ? 5.211 -9.703 5.992 1 94.31 22 GLU B N 1
ATOM 755 C CA . GLU B 1 22 ? 5.742 -11.008 6.383 1 94.31 22 GLU B CA 1
ATOM 756 C C . GLU B 1 22 ? 4.832 -12.133 5.91 1 94.31 22 GLU B C 1
ATOM 758 O O . GLU B 1 22 ? 5.312 -13.164 5.434 1 94.31 22 GLU B O 1
ATOM 763 N N . LYS B 1 23 ? 3.557 -11.977 6.062 1 94.5 23 LYS B N 1
ATOM 764 C CA . LYS B 1 23 ? 2.592 -12.977 5.621 1 94.5 23 LYS B CA 1
ATOM 765 C C . LYS B 1 23 ? 2.662 -13.18 4.109 1 94.5 23 LYS B C 1
ATOM 767 O O . LYS B 1 23 ? 2.592 -14.312 3.627 1 94.5 23 LYS B O 1
ATOM 772 N N . ILE B 1 24 ? 2.803 -12.117 3.387 1 94.5 24 ILE B N 1
ATOM 773 C CA . ILE B 1 24 ? 2.871 -12.188 1.932 1 94.5 24 ILE B CA 1
ATOM 774 C C . ILE B 1 24 ? 4.152 -12.906 1.51 1 94.5 24 ILE B C 1
ATOM 776 O O . ILE B 1 24 ? 4.145 -13.695 0.556 1 94.5 24 ILE B O 1
ATOM 780 N N . LYS B 1 25 ? 5.211 -12.594 2.178 1 94.62 25 LYS B N 1
ATOM 781 C CA . LYS B 1 25 ? 6.484 -13.25 1.912 1 94.62 25 LYS B CA 1
ATOM 782 C C . LYS B 1 25 ? 6.359 -14.766 2.049 1 94.62 25 LYS B C 1
ATOM 784 O O . LYS B 1 25 ? 6.867 -15.516 1.213 1 94.62 25 LYS B O 1
ATOM 789 N N . GLN B 1 26 ? 5.645 -15.164 3.088 1 94.75 26 GLN B N 1
ATOM 790 C CA . GLN B 1 26 ? 5.453 -16.594 3.34 1 94.75 26 GLN B CA 1
ATOM 791 C C . GLN B 1 26 ? 4.574 -17.234 2.266 1 94.75 26 GLN B C 1
ATOM 793 O O . GLN B 1 26 ? 4.852 -18.344 1.808 1 94.75 26 GLN B O 1
ATOM 798 N N . LYS B 1 27 ? 3.553 -16.531 1.929 1 92.19 27 LYS B N 1
ATOM 799 C CA . LYS B 1 27 ? 2.621 -17.031 0.92 1 92.19 27 LYS B CA 1
ATOM 800 C C . LYS B 1 27 ? 3.311 -17.203 -0.428 1 92.19 27 LYS B C 1
ATOM 802 O O . LYS B 1 27 ? 2.975 -18.109 -1.189 1 92.19 27 LYS B O 1
ATOM 807 N N . HIS B 1 28 ? 4.254 -16.312 -0.693 1 92.44 28 HIS B N 1
ATOM 808 C CA . HIS B 1 28 ? 4.93 -16.328 -1.986 1 92.44 28 HIS B CA 1
ATOM 809 C C . HIS B 1 28 ? 6.395 -16.719 -1.841 1 92.44 28 HIS B C 1
ATOM 811 O O . HIS B 1 28 ? 7.258 -16.203 -2.547 1 92.44 28 HIS B O 1
ATOM 817 N N . ARG B 1 29 ? 6.707 -17.516 -0.859 1 90.44 29 ARG B N 1
ATOM 818 C CA . ARG B 1 29 ? 8.086 -17.844 -0.508 1 90.44 29 ARG B CA 1
ATOM 819 C C . ARG B 1 29 ? 8.805 -18.5 -1.676 1 90.44 29 ARG B C 1
ATOM 821 O O . ARG B 1 29 ? 10.016 -18.375 -1.824 1 90.44 29 ARG B O 1
ATOM 828 N N . ASP B 1 30 ? 8.086 -19.219 -2.637 1 92 30 ASP B N 1
ATOM 829 C CA . ASP B 1 30 ? 8.688 -19.953 -3.738 1 92 30 ASP B CA 1
ATOM 830 C C . ASP B 1 30 ? 8.703 -19.125 -5.02 1 92 30 ASP B C 1
ATOM 832 O O . ASP B 1 30 ? 9.102 -19.625 -6.078 1 92 30 ASP B O 1
ATOM 836 N N . ASP B 1 31 ? 8.305 -17.859 -4.996 1 91.56 31 ASP B N 1
ATOM 837 C CA . ASP B 1 31 ? 8.273 -16.969 -6.148 1 91.56 31 ASP B CA 1
ATOM 838 C C . ASP B 1 31 ? 9.273 -15.82 -5.977 1 91.56 31 ASP B C 1
ATOM 840 O O . ASP B 1 31 ? 8.984 -14.836 -5.289 1 91.56 31 ASP B O 1
ATOM 844 N N . PRO B 1 32 ? 10.453 -15.984 -6.617 1 92.38 32 PRO B N 1
ATOM 845 C CA . PRO B 1 32 ? 11.469 -14.938 -6.477 1 92.38 32 PRO B CA 1
ATOM 846 C C . PRO B 1 32 ? 10.977 -13.57 -6.953 1 92.38 32 PRO B C 1
ATOM 848 O O . PRO B 1 32 ? 11.422 -12.539 -6.449 1 92.38 32 PRO B O 1
ATOM 851 N N . ARG B 1 33 ? 10.141 -13.586 -7.895 1 92.81 33 ARG B N 1
ATOM 852 C CA . ARG B 1 33 ? 9.586 -12.336 -8.391 1 92.81 33 ARG B CA 1
ATOM 853 C C . ARG B 1 33 ? 8.742 -11.648 -7.32 1 92.81 33 ARG B C 1
ATOM 855 O O . ARG B 1 33 ? 8.758 -10.422 -7.195 1 92.81 33 ARG B O 1
ATOM 862 N N . ALA B 1 34 ? 8.047 -12.453 -6.547 1 92 34 ALA B N 1
ATOM 863 C CA . ALA B 1 34 ? 7.25 -11.906 -5.453 1 92 34 ALA B CA 1
ATOM 864 C C . ALA B 1 34 ? 8.141 -11.273 -4.383 1 92 34 ALA B C 1
ATOM 866 O O . ALA B 1 34 ? 7.785 -10.25 -3.801 1 92 34 ALA B O 1
ATOM 867 N N . SER B 1 35 ? 9.242 -11.867 -4.121 1 94.44 35 SER B N 1
ATOM 868 C CA . SER B 1 35 ? 10.18 -11.32 -3.141 1 94.44 35 SER B CA 1
ATOM 869 C C . SER B 1 35 ? 10.695 -9.953 -3.57 1 94.44 35 SER B C 1
ATOM 871 O O . SER B 1 35 ? 10.812 -9.039 -2.748 1 94.44 35 SER B O 1
ATOM 873 N N . LEU B 1 36 ? 11.008 -9.828 -4.824 1 94.5 36 LEU B N 1
ATOM 874 C CA . LEU B 1 36 ? 11.461 -8.555 -5.352 1 94.5 36 LEU B CA 1
ATOM 875 C C . LEU B 1 36 ? 10.359 -7.504 -5.266 1 94.5 36 LEU B C 1
ATOM 877 O O . LEU B 1 36 ? 10.617 -6.359 -4.883 1 94.5 36 LEU B O 1
ATOM 881 N N . ALA B 1 37 ? 9.164 -7.961 -5.609 1 93.62 37 ALA B N 1
ATOM 882 C CA . ALA B 1 37 ? 8.016 -7.066 -5.535 1 93.62 37 ALA B CA 1
ATOM 883 C C . ALA B 1 37 ? 7.789 -6.578 -4.105 1 93.62 37 ALA B C 1
ATOM 885 O O . ALA B 1 37 ? 7.539 -5.395 -3.879 1 93.62 37 ALA B O 1
ATOM 886 N N . LEU B 1 38 ? 7.891 -7.465 -3.176 1 95.19 38 LEU B N 1
ATOM 887 C CA . LEU B 1 38 ? 7.711 -7.145 -1.764 1 95.19 38 LEU B CA 1
ATOM 888 C C . LEU B 1 38 ? 8.75 -6.125 -1.304 1 95.19 38 LEU B C 1
ATOM 890 O O . LEU B 1 38 ? 8.414 -5.18 -0.582 1 95.19 38 LEU B O 1
ATOM 894 N N . ASN B 1 39 ? 9.969 -6.301 -1.711 1 94.56 39 ASN B N 1
ATOM 895 C CA . ASN B 1 39 ? 11.039 -5.371 -1.342 1 94.56 39 ASN B CA 1
ATOM 896 C C . ASN B 1 39 ? 10.789 -3.98 -1.921 1 94.56 39 ASN B C 1
ATOM 898 O O . ASN B 1 39 ? 11.047 -2.975 -1.258 1 94.56 39 ASN B O 1
ATOM 902 N N . LYS B 1 40 ? 10.344 -3.924 -3.143 1 94.38 40 LYS B N 1
ATOM 903 C CA . LYS B 1 40 ? 10.023 -2.652 -3.785 1 94.38 40 LYS B CA 1
ATOM 904 C C . LYS B 1 40 ? 8.906 -1.926 -3.041 1 94.38 40 LYS B C 1
ATOM 906 O O . LYS B 1 40 ? 8.977 -0.712 -2.836 1 94.38 40 LYS B O 1
ATOM 911 N N . LEU B 1 41 ? 7.871 -2.721 -2.662 1 95.75 41 LEU B N 1
ATOM 912 C CA . LEU B 1 41 ? 6.746 -2.135 -1.939 1 95.75 41 LEU B CA 1
ATOM 913 C C . LEU B 1 41 ? 7.184 -1.637 -0.565 1 95.75 41 LEU B C 1
ATOM 915 O O . LEU B 1 41 ? 6.781 -0.553 -0.137 1 95.75 41 LEU B O 1
ATOM 919 N N . HIS B 1 42 ? 7.961 -2.42 0.091 1 95.19 42 HIS B N 1
ATOM 920 C CA . HIS B 1 42 ? 8.508 -2.016 1.38 1 95.19 42 HIS B CA 1
ATOM 921 C C . HIS B 1 42 ? 9.242 -0.682 1.273 1 95.19 42 HIS B C 1
ATOM 923 O O . HIS B 1 42 ? 8.984 0.234 2.059 1 95.19 42 HIS B O 1
ATOM 929 N N . THR B 1 43 ? 10.109 -0.54 0.278 1 95.25 43 THR B N 1
ATOM 930 C CA . THR B 1 43 ? 10.898 0.67 0.061 1 95.25 43 THR B CA 1
ATOM 931 C C . THR B 1 43 ? 9.984 1.855 -0.255 1 95.25 43 THR B C 1
ATOM 933 O O . THR B 1 43 ? 10.195 2.959 0.255 1 95.25 43 THR B O 1
ATOM 936 N N . ALA B 1 44 ? 9.023 1.628 -1.053 1 95.25 44 ALA B N 1
ATOM 937 C CA . ALA B 1 44 ? 8.109 2.699 -1.442 1 95.25 44 ALA B CA 1
ATOM 938 C C . ALA B 1 44 ? 7.324 3.215 -0.239 1 95.25 44 ALA B C 1
ATOM 940 O O . ALA B 1 44 ? 7.223 4.426 -0.028 1 95.25 44 ALA B O 1
ATOM 941 N N . LEU B 1 45 ? 6.773 2.303 0.58 1 95.06 45 LEU B N 1
ATOM 942 C CA . LEU B 1 45 ? 5.984 2.668 1.751 1 95.06 45 LEU B CA 1
ATOM 943 C C . LEU B 1 45 ? 6.828 3.441 2.758 1 95.06 45 LEU B C 1
ATOM 945 O O . LEU B 1 45 ? 6.387 4.461 3.289 1 95.06 45 LEU B O 1
ATOM 949 N N . THR B 1 46 ? 8.062 3.021 2.951 1 92.94 46 THR B N 1
ATOM 950 C CA . THR B 1 46 ? 8.953 3.674 3.912 1 92.94 46 THR B CA 1
ATOM 951 C C . THR B 1 46 ? 9.391 5.039 3.396 1 92.94 46 THR B C 1
ATOM 953 O O . THR B 1 46 ? 9.43 6.012 4.152 1 92.94 46 THR B O 1
ATOM 956 N N . THR B 1 47 ? 9.664 5.098 2.082 1 92.69 47 THR B N 1
ATOM 957 C CA . THR B 1 47 ? 10.117 6.344 1.478 1 92.69 47 THR B CA 1
ATOM 958 C C . THR B 1 47 ? 9 7.387 1.496 1 92.69 47 THR B C 1
ATOM 960 O O . THR B 1 47 ? 9.25 8.57 1.729 1 92.69 47 THR B O 1
ATOM 963 N N . CYS B 1 48 ? 7.77 7.012 1.209 1 92.44 48 CYS B N 1
ATOM 964 C CA . CYS B 1 48 ? 6.633 7.93 1.203 1 92.44 48 CYS B CA 1
ATOM 965 C C . CYS B 1 48 ? 6.43 8.555 2.578 1 92.44 48 CYS B C 1
ATOM 967 O O . CYS B 1 48 ? 6.168 9.75 2.688 1 92.44 48 CYS B O 1
ATOM 969 N N . GLU B 1 49 ? 6.559 7.723 3.611 1 89.88 49 GLU B N 1
ATOM 970 C CA . GLU B 1 49 ? 6.391 8.234 4.969 1 89.88 49 GLU B CA 1
ATOM 971 C C . GLU B 1 49 ? 7.5 9.219 5.332 1 89.88 49 GLU B C 1
ATOM 973 O O . GLU B 1 49 ? 7.254 10.211 6.016 1 89.88 49 GLU B O 1
ATOM 978 N N . GLN B 1 50 ? 8.664 8.93 4.957 1 88.69 50 GLN B N 1
ATOM 979 C CA . GLN B 1 50 ? 9.797 9.812 5.219 1 88.69 50 GLN B CA 1
ATOM 980 C C . GLN B 1 50 ? 9.656 11.133 4.473 1 88.69 50 GLN B C 1
ATOM 982 O O . GLN B 1 50 ? 10.055 12.18 4.977 1 88.69 50 GLN B O 1
ATOM 987 N N . ALA B 1 51 ? 9.039 11.039 3.299 1 87.94 51 ALA B N 1
ATOM 988 C CA . ALA B 1 51 ? 8.891 12.219 2.443 1 87.94 51 ALA B CA 1
ATOM 989 C C . ALA B 1 51 ? 7.781 13.125 2.955 1 87.94 51 ALA B C 1
ATOM 991 O O . ALA B 1 51 ? 7.883 14.352 2.861 1 87.94 51 ALA B O 1
ATOM 992 N N . SER B 1 52 ? 6.688 12.609 3.416 1 88.88 52 SER B N 1
ATOM 993 C CA . SER B 1 52 ? 5.527 13.32 3.93 1 88.88 52 SER B CA 1
ATOM 994 C C . SER B 1 52 ? 4.992 12.672 5.199 1 88.88 52 SER B C 1
ATOM 996 O O . SER B 1 52 ? 4.336 11.625 5.141 1 88.88 52 SER B O 1
ATOM 998 N N . PRO B 1 53 ? 5.348 13.336 6.258 1 85.19 53 PRO B N 1
ATOM 999 C CA . PRO B 1 53 ? 4.891 12.773 7.531 1 85.19 53 PRO B CA 1
ATOM 1000 C C . PRO B 1 53 ? 3.377 12.586 7.582 1 85.19 53 PRO B C 1
ATOM 1002 O O . PRO B 1 53 ? 2.629 13.445 7.109 1 85.19 53 PRO B O 1
ATOM 1005 N N . SER B 1 54 ? 2.904 11.445 7.953 1 85.69 54 SER B N 1
ATOM 1006 C CA . SER B 1 54 ? 1.506 11.07 8.141 1 85.69 54 SER B CA 1
ATOM 1007 C C . SER B 1 54 ? 0.894 10.547 6.848 1 85.69 54 SER B 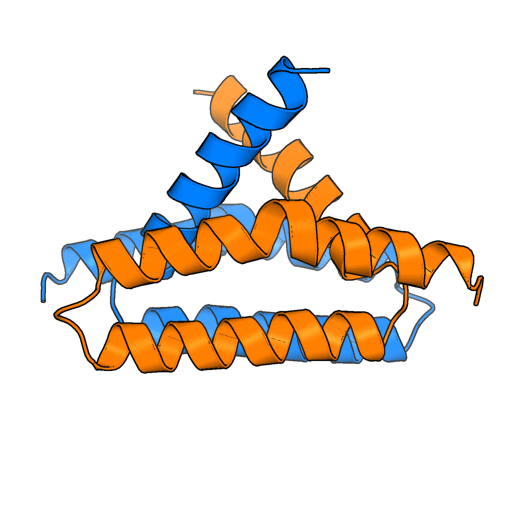C 1
ATOM 1009 O O . SER B 1 54 ? -0.258 10.109 6.836 1 85.69 54 SER B O 1
ATOM 1011 N N . PHE B 1 55 ? 1.638 10.578 5.727 1 89.81 55 PHE B N 1
ATOM 1012 C CA . PHE B 1 55 ? 1.123 10.133 4.438 1 89.81 55 PHE B CA 1
ATOM 1013 C C . PHE B 1 55 ? 0.575 8.711 4.539 1 89.81 55 PHE B C 1
ATOM 1015 O O . PHE B 1 55 ? -0.556 8.453 4.125 1 89.81 55 PHE B O 1
ATOM 1022 N N . LEU B 1 56 ? 1.379 7.828 5.125 1 91.06 56 LEU B N 1
ATOM 1023 C CA . LEU B 1 56 ? 1.006 6.422 5.191 1 91.06 56 LEU B CA 1
ATOM 1024 C C . LEU B 1 56 ? -0.257 6.234 6.023 1 91.06 56 LEU B C 1
ATOM 1026 O O . LEU B 1 56 ? -1.104 5.398 5.699 1 91.06 56 LEU B O 1
ATOM 1030 N N . TYR B 1 57 ? -0.271 6.996 7.078 1 90.81 57 TYR B N 1
ATOM 1031 C CA . TYR B 1 57 ? -1.455 6.934 7.926 1 90.81 57 TYR B CA 1
ATOM 1032 C C . TYR B 1 57 ? -2.699 7.375 7.164 1 90.81 57 TYR B C 1
ATOM 1034 O O . TYR B 1 57 ? -3.727 6.691 7.191 1 90.81 57 TYR B O 1
ATOM 1042 N N . ASP B 1 58 ? -2.623 8.492 6.516 1 91.06 58 ASP B N 1
ATOM 1043 C CA . ASP B 1 58 ? -3.752 9.023 5.758 1 91.06 58 ASP B CA 1
ATOM 1044 C C . ASP B 1 58 ? -4.137 8.086 4.617 1 91.06 58 ASP B C 1
ATOM 1046 O O . ASP B 1 58 ? -5.32 7.832 4.383 1 91.06 58 ASP B O 1
ATOM 1050 N N . PHE B 1 59 ? -3.164 7.539 3.916 1 92.19 59 PHE B N 1
ATOM 1051 C CA . PHE B 1 59 ? -3.389 6.609 2.816 1 92.19 59 PHE B CA 1
ATOM 1052 C C . PHE B 1 59 ? -4.137 5.375 3.297 1 92.19 59 PHE B C 1
ATOM 1054 O O . PHE B 1 59 ? -5.129 4.965 2.688 1 92.19 59 PHE B O 1
ATOM 1061 N N . THR B 1 60 ? -3.662 4.828 4.363 1 92.31 60 THR B N 1
ATOM 1062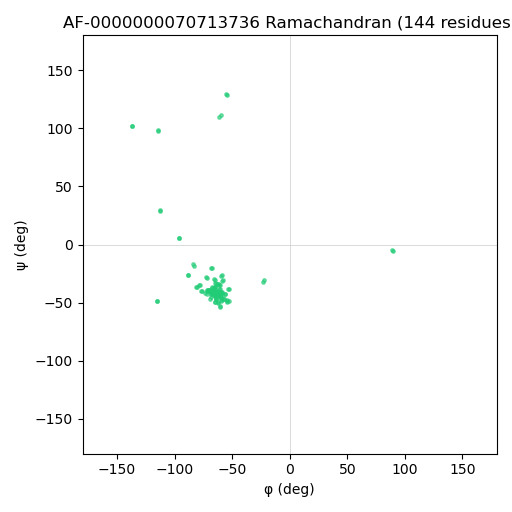 C CA . THR B 1 60 ? -4.262 3.611 4.898 1 92.31 60 THR B CA 1
ATOM 1063 C C . THR B 1 60 ? -5.691 3.873 5.363 1 92.31 60 THR B C 1
ATOM 1065 O O . THR B 1 60 ? -6.578 3.041 5.16 1 92.31 60 THR B O 1
ATOM 1068 N N . LYS B 1 61 ? -5.836 4.965 6.023 1 90.5 61 LYS B N 1
ATOM 1069 C CA . LYS B 1 61 ? -7.164 5.336 6.492 1 90.5 61 LYS B CA 1
ATOM 1070 C C . LYS B 1 61 ? -8.156 5.418 5.332 1 90.5 61 LYS B C 1
ATOM 1072 O O . LYS B 1 61 ? -9.258 4.875 5.41 1 90.5 61 LYS B O 1
ATOM 1077 N N . VAL B 1 62 ? -7.828 6.023 4.297 1 90.75 62 VAL B N 1
ATOM 1078 C CA . VAL B 1 62 ? -8.695 6.18 3.129 1 90.75 62 VAL B CA 1
ATOM 1079 C C . VAL B 1 62 ? -8.922 4.82 2.471 1 90.75 62 VAL B C 1
ATOM 1081 O O . VAL B 1 62 ? -10.039 4.504 2.051 1 90.75 62 VAL B O 1
ATOM 1084 N N . LEU B 1 63 ? -7.848 4.031 2.406 1 91.19 63 LEU B N 1
ATOM 1085 C CA . LEU B 1 63 ? -7.938 2.699 1.818 1 91.19 63 LEU B CA 1
ATOM 1086 C C . LEU B 1 63 ? -8.938 1.836 2.574 1 91.19 63 LEU B C 1
ATOM 1088 O O . LEU B 1 63 ? -9.805 1.204 1.965 1 91.19 63 LEU B O 1
ATOM 1092 N N . LEU B 1 64 ? -8.898 1.833 3.816 1 88 64 LEU B N 1
ATOM 1093 C CA . LEU B 1 64 ? -9.781 1.01 4.641 1 88 64 LEU B CA 1
ATOM 1094 C C . LEU B 1 64 ? -11.211 1.529 4.598 1 88 64 LEU B C 1
ATOM 1096 O O . LEU B 1 64 ? -12.164 0.744 4.555 1 88 64 LEU B O 1
ATOM 1100 N N . ASP B 1 65 ? -11.344 2.814 4.613 1 85.25 65 ASP B N 1
ATOM 1101 C CA . ASP B 1 65 ? -12.672 3.422 4.52 1 85.25 65 ASP B CA 1
ATOM 1102 C C . ASP B 1 65 ? -13.359 3.041 3.207 1 85.25 65 ASP B C 1
ATOM 1104 O O . ASP B 1 65 ? -14.547 2.723 3.193 1 85.25 65 ASP B O 1
ATOM 1108 N N . ASP B 1 66 ? -12.602 2.984 2.174 1 82.69 66 ASP B N 1
ATOM 1109 C CA . ASP B 1 66 ? -13.164 2.713 0.853 1 82.69 66 ASP B CA 1
ATOM 1110 C C . ASP B 1 66 ? -13.445 1.225 0.673 1 82.69 66 ASP B C 1
ATOM 1112 O O . ASP B 1 66 ? -14.398 0.849 -0.02 1 82.69 66 ASP B O 1
ATOM 1116 N N . SER B 1 67 ? -12.633 0.458 1.225 1 79.69 67 SER B N 1
ATOM 1117 C CA . SER B 1 67 ? -12.844 -0.983 1.124 1 79.69 67 SER B CA 1
ATOM 1118 C C . SER B 1 67 ? -14.078 -1.415 1.901 1 79.69 67 SER B C 1
ATOM 1120 O O . SER B 1 67 ? -14.766 -2.365 1.513 1 79.69 67 SER B O 1
ATOM 1122 N N . GLU B 1 68 ? -14.227 -0.938 3.078 1 69.81 68 GLU B N 1
ATOM 1123 C CA . GLU B 1 68 ? -15.43 -1.229 3.859 1 69.81 68 GLU B CA 1
ATOM 1124 C C . GLU B 1 68 ? -16.688 -0.878 3.08 1 69.81 68 GLU B C 1
ATOM 1126 O O . GLU B 1 68 ? -17.688 -1.598 3.152 1 69.81 68 GLU B O 1
ATOM 1131 N N . LEU B 1 69 ? -16.531 0.127 2.453 1 56.81 69 LEU B N 1
ATOM 1132 C CA . LEU B 1 69 ? -17.672 0.548 1.634 1 56.81 69 LEU B CA 1
ATOM 1133 C C . LEU B 1 69 ? -17.906 -0.441 0.5 1 56.81 69 LEU B C 1
ATOM 1135 O O . LEU B 1 69 ? -19.062 -0.733 0.164 1 56.81 69 LEU B O 1
ATOM 1139 N N . ASN B 1 70 ? -16.797 -0.842 -0.009 1 56.62 70 ASN B N 1
ATOM 1140 C CA . ASN B 1 70 ? -16.953 -1.798 -1.101 1 56.62 70 ASN B CA 1
ATOM 1141 C C . ASN B 1 70 ? -17.406 -3.162 -0.59 1 56.62 70 ASN B C 1
ATOM 1143 O O . ASN B 1 70 ? -18.125 -3.879 -1.281 1 56.62 70 ASN B O 1
ATOM 1147 N N . LEU B 1 71 ? -16.906 -3.629 0.421 1 54.22 71 LEU B N 1
ATOM 1148 C CA . LEU B 1 71 ? -17.375 -4.883 1.016 1 54.22 71 LEU B CA 1
ATOM 1149 C C . LEU B 1 71 ? -18.844 -4.797 1.392 1 54.22 71 LEU B C 1
ATOM 1151 O O . LEU B 1 71 ? -19.562 -5.801 1.339 1 54.22 71 LEU B O 1
ATOM 1155 N N . ASN B 1 72 ? -19.047 -3.688 1.972 1 45.91 72 ASN B N 1
ATOM 1156 C CA . ASN B 1 72 ? -20.438 -3.553 2.391 1 45.91 72 ASN B CA 1
ATOM 1157 C C . ASN B 1 72 ? -21.375 -3.426 1.194 1 45.91 72 ASN B C 1
ATOM 1159 O O . ASN B 1 72 ? -22.594 -3.502 1.345 1 45.91 72 ASN B O 1
ATOM 1163 N N . LEU B 1 73 ? -20.938 -3.1 0.203 1 40.62 73 LEU B N 1
ATOM 1164 C CA . LEU B 1 73 ? -21.828 -2.973 -0.954 1 40.62 73 LEU B CA 1
ATOM 1165 C C . LEU B 1 73 ? -22.016 -4.32 -1.639 1 40.62 73 LEU B C 1
ATOM 1167 O O . LEU B 1 73 ? -22.938 -4.48 -2.449 1 40.62 73 LEU B O 1
ATOM 1171 N N . HIS B 1 74 ? -21.203 -5.309 -1.409 1 39.69 74 HIS B N 1
ATOM 1172 C CA . HIS B 1 74 ? -21.516 -6.621 -1.964 1 39.69 74 HIS B CA 1
ATOM 1173 C C . HIS B 1 74 ? -22.062 -7.559 -0.892 1 39.69 74 HIS B C 1
ATOM 1175 O O . HIS B 1 74 ? -21.578 -7.551 0.246 1 39.69 74 HIS B O 1
#

InterPro domains:
  IPR048288 Programmed cell death protein 10, dimerisation domain [PF20929] (6-70)
  IPR053750 Programmed Cell Death 10 Homolog [G3DSA:1.20.120.1950] (2-74)

Radius of gyration: 14.71 Å; Cα contacts (8 Å, |Δi|>4): 161; chains: 2; bounding box: 33×42×36 Å

Organism: Caenorhabditis briggsae (NCBI:txid6238)